Protein AF-A0A2C9LYX0-F1 (afdb_monomer)

Foldseek 3Di:
DDDDDDDDDDDDDDDDDDDDDDDDDDDDDDDDDPPPPPPLPLAPPPAFAFPDPDVLQAALQNRGGAAQWKAAPLGHIHHPVSLCVVCPPHQWDWRSVPDPSTDIDGPVRIGGDVVVVVVQQQTWTADPCVVVVGPDIDRNVVVD

Nearest PDB structures (foldseek):
  3knv-assembly1_A  TM=7.706E-01  e=2.943E-08  Homo sapiens
  7l3l-assembly2_C  TM=8.463E-01  e=7.377E-07  Homo sapiens
  7l3l-assembly2_D  TM=8.439E-01  e=7.638E-06  Homo sapiens
  5h7r-assembly1_D  TM=7.463E-01  e=8.972E-05  Homo sapiens
  5din-assembly1_A  TM=7.233E-01  e=6.542E-05  Homo sapiens

Structure (mmCIF, N/CA/C/O backbone):
data_AF-A0A2C9LYX0-F1
#
_entry.id   AF-A0A2C9LYX0-F1
#
loop_
_atom_site.group_PDB
_atom_site.id
_atom_site.type_symbol
_atom_site.label_atom_id
_atom_site.label_alt_id
_atom_site.label_comp_id
_atom_site.label_asym_id
_atom_site.label_entity_id
_atom_site.label_seq_id
_atom_site.pdbx_PDB_ins_code
_atom_site.Cartn_x
_atom_site.Cartn_y
_atom_site.Cartn_z
_atom_site.occupancy
_atom_site.B_iso_or_equiv
_atom_site.auth_seq_id
_atom_site.auth_comp_id
_atom_site.auth_asym_id
_atom_site.auth_atom_id
_atom_site.pdbx_PDB_model_num
ATOM 1 N N . MET A 1 1 ? 80.584 -37.382 -17.799 1.00 44.31 1 MET A N 1
ATOM 2 C CA . MET A 1 1 ? 80.225 -37.758 -16.417 1.00 44.31 1 MET A CA 1
ATOM 3 C C . MET A 1 1 ? 78.875 -38.461 -16.474 1.00 44.31 1 MET A C 1
ATOM 5 O O . MET A 1 1 ? 77.956 -37.837 -16.977 1.00 44.31 1 MET A O 1
ATOM 9 N N . SER A 1 2 ? 78.845 -39.748 -16.073 1.00 50.22 2 SER A N 1
ATOM 10 C CA . SER A 1 2 ? 77.691 -40.614 -15.687 1.00 50.22 2 SER A CA 1
ATOM 11 C C . SER A 1 2 ? 76.415 -40.580 -16.557 1.00 50.22 2 SER A C 1
ATOM 13 O O . SER A 1 2 ? 75.752 -39.555 -16.605 1.00 50.22 2 SER A O 1
ATOM 15 N N . ASN A 1 3 ? 76.026 -41.609 -17.326 1.00 37.53 3 ASN A N 1
ATOM 16 C CA . ASN A 1 3 ? 75.609 -43.000 -17.005 1.00 37.53 3 ASN A CA 1
ATOM 17 C C . ASN A 1 3 ? 74.474 -43.158 -15.963 1.00 37.53 3 ASN A C 1
ATOM 19 O O . ASN A 1 3 ? 74.636 -42.720 -14.829 1.00 37.53 3 ASN A O 1
ATOM 23 N N . GLY A 1 4 ? 73.422 -43.911 -16.348 1.00 41.81 4 GLY A N 1
ATOM 24 C CA . GLY A 1 4 ? 72.374 -44.538 -15.503 1.00 41.81 4 GLY A CA 1
ATOM 25 C C . GLY A 1 4 ? 70.943 -44.186 -15.971 1.00 41.81 4 GLY A C 1
ATOM 26 O O . GLY A 1 4 ? 70.557 -43.041 -15.797 1.00 41.81 4 GLY A O 1
ATOM 27 N N . GLN A 1 5 ? 70.131 -44.993 -16.688 1.00 45.00 5 GLN A N 1
ATOM 28 C CA . GLN A 1 5 ? 69.668 -46.391 -16.478 1.00 45.00 5 GLN A CA 1
ATOM 29 C C . GLN A 1 5 ? 68.843 -46.486 -15.171 1.00 45.00 5 GLN A C 1
ATOM 31 O O . GLN A 1 5 ? 69.337 -46.019 -14.157 1.00 45.00 5 GLN A O 1
ATOM 36 N N . MET A 1 6 ? 67.635 -47.053 -15.023 1.00 42.06 6 MET A N 1
ATOM 37 C CA . MET A 1 6 ? 66.664 -47.850 -15.801 1.00 42.06 6 MET A CA 1
ATOM 38 C C . MET A 1 6 ? 65.440 -48.114 -14.853 1.00 42.06 6 MET A C 1
ATOM 40 O O . MET A 1 6 ? 65.559 -47.852 -13.659 1.00 42.06 6 MET A O 1
ATOM 44 N N . LEU A 1 7 ? 64.373 -48.770 -15.357 1.00 42.56 7 LEU A N 1
ATOM 45 C CA . LEU A 1 7 ? 63.286 -49.518 -14.642 1.00 42.56 7 LEU A CA 1
ATOM 46 C C . LEU A 1 7 ? 62.198 -48.666 -13.935 1.00 42.56 7 LEU A C 1
ATOM 48 O O . LEU A 1 7 ? 62.521 -47.693 -13.277 1.00 42.56 7 LEU A O 1
ATOM 52 N N . GLY A 1 8 ? 60.882 -48.927 -13.970 1.00 36.62 8 GLY A N 1
ATOM 53 C CA . GLY A 1 8 ? 60.076 -50.105 -14.327 1.00 36.62 8 GLY A CA 1
ATOM 54 C C . GLY A 1 8 ? 59.165 -50.509 -13.143 1.00 36.62 8 GLY A C 1
ATOM 55 O O . GLY A 1 8 ? 59.709 -50.917 -12.128 1.00 36.62 8 GLY A O 1
ATOM 56 N N . ALA A 1 9 ? 57.829 -50.380 -13.267 1.00 47.25 9 ALA A N 1
ATOM 57 C CA . ALA A 1 9 ? 56.738 -51.043 -12.490 1.00 47.25 9 ALA A CA 1
ATOM 58 C C . ALA A 1 9 ? 55.387 -50.390 -12.900 1.00 47.25 9 ALA A C 1
ATOM 60 O O . ALA A 1 9 ? 55.256 -49.178 -12.781 1.00 47.25 9 ALA A O 1
ATOM 61 N N . THR A 1 10 ? 54.464 -50.994 -13.662 1.00 42.66 10 THR A N 1
ATOM 62 C CA . THR A 1 10 ? 53.458 -52.058 -13.397 1.00 42.66 10 THR A CA 1
ATOM 63 C C . THR A 1 10 ? 52.394 -51.765 -12.326 1.00 42.66 10 THR A C 1
ATOM 65 O O . THR A 1 10 ? 52.710 -51.737 -11.144 1.00 42.66 10 THR A O 1
ATOM 68 N N . ALA A 1 11 ? 51.141 -51.702 -12.811 1.00 41.44 11 ALA A N 1
ATOM 69 C CA . ALA A 1 11 ? 49.849 -52.092 -12.220 1.00 41.44 11 ALA A CA 1
ATOM 70 C C . ALA A 1 11 ? 49.390 -51.482 -10.878 1.00 41.44 11 ALA A C 1
ATOM 72 O O . ALA A 1 11 ? 49.981 -51.729 -9.833 1.00 41.44 11 ALA A O 1
ATOM 73 N N . SER A 1 12 ? 48.199 -50.872 -10.868 1.00 43.22 12 SER A N 1
ATOM 74 C CA . SER A 1 12 ? 46.973 -51.555 -10.404 1.00 43.22 12 SER A CA 1
ATOM 75 C C . SER A 1 12 ? 45.755 -50.636 -10.508 1.00 43.22 12 SER A C 1
ATOM 77 O O . SER A 1 12 ? 45.788 -49.464 -10.144 1.00 43.22 12 SER A O 1
ATOM 79 N N . GLU A 1 13 ? 44.695 -51.217 -11.044 1.00 45.88 13 GLU A N 1
ATOM 80 C CA . GLU A 1 13 ? 43.352 -50.685 -11.209 1.00 45.88 13 GLU A CA 1
ATOM 81 C C . GLU A 1 13 ? 42.613 -50.820 -9.870 1.00 45.88 13 GLU A C 1
ATOM 83 O O . GLU A 1 13 ? 42.728 -51.862 -9.225 1.00 45.88 13 GLU A O 1
ATOM 88 N N . VAL A 1 14 ? 41.831 -49.817 -9.461 1.00 51.97 14 VAL A N 1
ATOM 89 C CA . VAL A 1 14 ? 40.700 -50.043 -8.551 1.00 51.97 14 VAL A CA 1
ATOM 90 C C . VAL A 1 14 ? 39.492 -49.266 -9.050 1.00 51.97 14 VAL A C 1
ATOM 92 O O . VAL A 1 14 ? 39.560 -48.097 -9.423 1.00 51.97 14 VAL A O 1
ATOM 95 N N . HIS A 1 15 ? 38.407 -50.013 -9.124 1.00 43.59 15 HIS A N 1
ATOM 96 C CA . HIS A 1 15 ? 37.127 -49.713 -9.723 1.00 43.59 15 HIS A CA 1
ATOM 97 C C . HIS A 1 15 ? 36.092 -49.852 -8.607 1.00 43.59 15 HIS A C 1
ATOM 99 O O . HIS A 1 15 ? 35.772 -50.963 -8.186 1.00 43.59 15 HIS A O 1
ATOM 105 N N . ASP A 1 16 ? 35.563 -48.730 -8.134 1.00 43.16 16 ASP A N 1
ATOM 106 C CA . ASP A 1 16 ? 34.384 -48.690 -7.273 1.00 43.16 16 ASP A CA 1
ATOM 107 C C . ASP A 1 16 ? 33.185 -48.390 -8.197 1.00 43.16 16 ASP A C 1
ATOM 109 O O . ASP A 1 16 ? 33.093 -47.316 -8.780 1.00 43.16 16 ASP A O 1
ATOM 113 N N . GLY A 1 17 ? 32.264 -49.299 -8.512 1.00 41.16 17 GLY A N 1
ATOM 114 C CA . GLY A 1 17 ? 31.836 -50.464 -7.753 1.00 41.16 17 GLY A CA 1
ATOM 115 C C . GLY A 1 17 ? 30.615 -50.145 -6.890 1.00 41.16 17 GLY A C 1
ATOM 116 O O . GLY A 1 17 ? 30.604 -50.486 -5.716 1.00 41.16 17 GLY A O 1
ATOM 117 N N . PHE A 1 18 ? 29.573 -49.517 -7.449 1.00 39.69 18 PHE A N 1
ATOM 118 C CA . PHE A 1 18 ? 28.248 -49.539 -6.821 1.00 39.69 18 PHE A CA 1
ATOM 119 C C . PHE A 1 18 ? 27.173 -49.955 -7.827 1.00 39.69 18 PHE A C 1
ATOM 121 O O . PHE A 1 18 ? 26.581 -49.143 -8.533 1.00 39.69 18 PHE A O 1
ATOM 128 N N . SER A 1 19 ? 26.961 -51.270 -7.899 1.00 40.47 19 SER A N 1
ATOM 129 C CA . SER A 1 19 ? 25.756 -51.867 -8.470 1.00 40.47 19 SER A CA 1
ATOM 130 C C . SER A 1 19 ? 24.657 -51.814 -7.418 1.00 40.47 19 SER A C 1
ATOM 132 O O . SER A 1 19 ? 24.767 -52.476 -6.388 1.00 40.47 19 SER A O 1
ATOM 134 N N . PHE A 1 20 ? 23.589 -51.069 -7.688 1.00 37.97 20 PHE A N 1
ATOM 135 C CA . PHE A 1 20 ? 22.312 -51.305 -7.030 1.00 37.97 20 PHE A CA 1
ATOM 136 C C . PHE A 1 20 ? 21.377 -51.938 -8.055 1.00 37.97 20 PHE A C 1
ATOM 138 O O . PHE A 1 20 ? 21.059 -51.347 -9.084 1.00 37.97 20 PHE A O 1
ATOM 145 N N . THR A 1 21 ? 21.030 -53.193 -7.801 1.00 44.78 21 THR A N 1
ATOM 146 C CA . THR A 1 21 ? 20.089 -53.988 -8.583 1.00 44.78 21 THR A CA 1
ATOM 147 C C . THR A 1 21 ? 18.672 -53.453 -8.421 1.00 44.78 21 THR A C 1
ATOM 149 O O . THR A 1 21 ? 18.183 -53.309 -7.301 1.00 44.78 21 THR A O 1
ATOM 152 N N . ASP A 1 22 ? 18.026 -53.222 -9.556 1.00 45.59 22 ASP A N 1
ATOM 153 C CA . ASP A 1 22 ? 16.606 -52.926 -9.726 1.00 45.59 22 ASP A CA 1
ATOM 154 C C . ASP A 1 22 ? 15.752 -54.178 -9.436 1.00 45.59 22 ASP A C 1
ATOM 156 O O . ASP A 1 22 ? 16.091 -55.268 -9.914 1.00 45.59 22 ASP A O 1
ATOM 160 N N . PRO A 1 23 ? 14.625 -54.052 -8.719 1.00 51.81 23 PRO A N 1
ATOM 161 C CA . PRO A 1 23 ? 13.485 -54.907 -8.981 1.00 51.81 23 PRO A CA 1
ATOM 162 C C . PRO A 1 23 ? 12.281 -54.068 -9.408 1.00 51.81 23 PRO A C 1
ATOM 164 O O . PRO A 1 23 ? 11.757 -53.220 -8.688 1.00 51.81 23 PRO A O 1
ATOM 167 N N . SER A 1 24 ? 11.837 -54.399 -10.610 1.00 50.97 24 SER A N 1
ATOM 168 C CA . SER A 1 24 ? 10.664 -53.901 -11.302 1.00 50.97 24 SER A CA 1
ATOM 169 C C . SER A 1 24 ? 9.373 -54.137 -10.510 1.00 50.97 24 SER A C 1
ATOM 171 O O . SER A 1 24 ? 9.160 -55.229 -9.982 1.00 50.97 24 SER A O 1
ATOM 173 N N . GLY A 1 25 ? 8.453 -53.167 -10.541 1.00 40.69 25 GLY A N 1
ATOM 174 C CA . GLY A 1 25 ? 7.037 -53.409 -10.251 1.00 40.69 25 GLY A CA 1
ATOM 175 C C . GLY A 1 25 ? 6.259 -52.177 -9.790 1.00 40.69 25 GLY A C 1
ATOM 176 O O . GLY A 1 25 ? 6.324 -51.816 -8.621 1.00 40.69 25 GLY A O 1
ATOM 177 N N . GLY A 1 26 ? 5.470 -51.575 -10.684 1.00 40.56 26 GLY A N 1
ATOM 178 C CA . GLY A 1 26 ? 4.453 -50.578 -10.329 1.00 40.56 26 GLY A CA 1
ATOM 179 C C . GLY A 1 26 ? 4.026 -49.731 -11.524 1.00 40.56 26 GLY A C 1
ATOM 180 O O . GLY A 1 26 ? 4.862 -49.289 -12.294 1.00 40.56 26 GLY A O 1
ATOM 181 N N . ASP A 1 27 ? 2.728 -49.574 -11.712 1.00 36.94 27 ASP A N 1
ATOM 182 C CA . ASP A 1 27 ? 1.989 -49.243 -12.927 1.00 36.94 27 ASP A CA 1
ATOM 183 C C . ASP A 1 27 ? 2.023 -47.772 -13.392 1.00 36.94 27 ASP A C 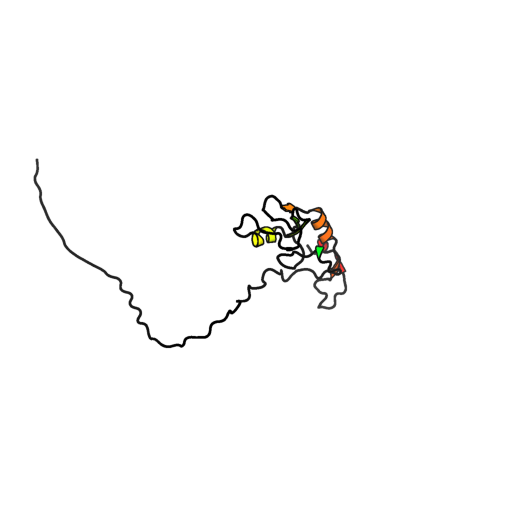1
ATOM 185 O O . ASP A 1 27 ? 2.292 -46.836 -12.645 1.00 36.94 27 ASP A O 1
ATOM 189 N N . SER A 1 28 ? 1.743 -47.582 -14.686 1.00 50.62 28 SER A N 1
ATOM 190 C CA . SER A 1 28 ? 1.669 -46.287 -15.365 1.00 50.62 28 SER A CA 1
ATOM 191 C C . SER A 1 28 ? 0.218 -45.816 -15.551 1.00 50.62 28 SER A C 1
ATOM 193 O O . SER A 1 28 ? -0.515 -46.404 -16.342 1.00 50.62 28 SER A O 1
ATOM 195 N N . GLY A 1 29 ? -0.120 -44.670 -14.944 1.00 42.28 29 GLY A N 1
ATOM 196 C CA . GLY A 1 29 ? -1.094 -43.682 -15.447 1.00 42.28 29 GLY A CA 1
ATOM 197 C C . GLY A 1 29 ? -2.492 -43.650 -14.791 1.00 42.28 29 GLY A C 1
ATOM 198 O O . GLY A 1 29 ? -2.967 -44.682 -14.332 1.00 42.28 29 GLY A O 1
ATOM 199 N N . PRO A 1 30 ? -3.197 -42.489 -14.785 1.00 49.97 30 PRO A N 1
ATOM 200 C CA . PRO A 1 30 ? -2.976 -41.337 -15.654 1.00 49.97 30 PRO A CA 1
ATOM 201 C C . PRO A 1 30 ? -2.495 -40.055 -14.951 1.00 49.97 30 PRO A C 1
ATOM 203 O O . PRO A 1 30 ? -2.769 -39.756 -13.792 1.00 49.97 30 PRO A O 1
ATOM 206 N N . THR A 1 31 ? -1.795 -39.269 -15.759 1.00 52.50 31 THR A N 1
ATOM 207 C CA . THR A 1 31 ? -1.471 -37.853 -15.617 1.00 52.50 31 THR A CA 1
ATOM 208 C C . THR A 1 31 ? -2.715 -36.979 -15.463 1.00 52.50 31 THR A C 1
ATOM 210 O O . THR A 1 31 ? -3.594 -37.051 -16.318 1.00 52.50 31 THR A O 1
ATOM 213 N N . SER A 1 32 ? -2.709 -36.060 -14.495 1.00 50.38 32 SER A N 1
ATOM 214 C CA . SER A 1 32 ? -3.187 -34.680 -14.694 1.00 50.38 32 SER A CA 1
ATOM 215 C C . SER A 1 32 ? -3.034 -33.857 -13.412 1.00 50.38 32 SER A C 1
ATOM 217 O O . SER A 1 32 ? -3.835 -33.969 -12.491 1.00 50.38 32 SER A O 1
ATOM 219 N N . GLY A 1 33 ? -1.990 -33.024 -13.395 1.00 47.00 33 GLY A N 1
ATOM 220 C CA . GLY A 1 33 ? -1.961 -31.707 -12.755 1.00 47.00 33 GLY A CA 1
ATOM 221 C C . GLY A 1 33 ? -2.459 -31.607 -11.318 1.00 47.00 33 GLY A C 1
ATOM 222 O O . GLY A 1 33 ? -3.450 -30.930 -11.053 1.00 47.00 33 GLY A O 1
ATOM 223 N N . ASN A 1 34 ? -1.712 -32.165 -10.371 1.00 48.09 34 ASN A N 1
ATOM 224 C CA . ASN A 1 34 ? -1.718 -31.623 -9.021 1.00 48.09 34 ASN A CA 1
ATOM 225 C C . ASN A 1 34 ? -1.020 -30.257 -9.067 1.00 48.09 34 ASN A C 1
ATOM 227 O O . ASN A 1 34 ? 0.203 -30.161 -9.027 1.00 48.09 34 ASN A O 1
ATOM 231 N N . PHE A 1 35 ? -1.805 -29.181 -9.160 1.00 50.38 35 PHE A N 1
ATOM 232 C CA . PHE A 1 35 ? -1.330 -27.865 -8.756 1.00 50.38 35 PHE A CA 1
ATOM 233 C C . PHE A 1 35 ? -1.014 -27.986 -7.262 1.00 50.38 35 PHE A C 1
ATOM 235 O O . PHE A 1 35 ? -1.877 -27.927 -6.389 1.00 50.38 35 PHE A O 1
ATOM 242 N N . THR A 1 36 ? 0.230 -28.324 -6.950 1.00 42.69 36 THR A N 1
ATOM 243 C CA . THR A 1 36 ? 0.702 -28.352 -5.578 1.00 42.69 36 THR A CA 1
ATOM 244 C C . THR A 1 36 ? 0.553 -26.935 -5.068 1.00 42.69 36 THR A C 1
ATOM 246 O O . THR A 1 36 ? 1.235 -26.029 -5.544 1.00 42.69 36 THR A O 1
ATOM 249 N N . SER A 1 37 ? -0.428 -26.777 -4.180 1.00 53.34 37 SER A N 1
ATOM 250 C CA . SER A 1 37 ? -0.672 -25.632 -3.320 1.00 53.34 37 SER A CA 1
ATOM 251 C C . SER A 1 37 ? 0.638 -24.890 -3.067 1.00 53.34 37 SER A C 1
ATOM 253 O O . SER A 1 37 ? 1.492 -25.358 -2.315 1.00 53.34 37 SER A O 1
ATOM 255 N N . LEU A 1 38 ? 0.819 -23.763 -3.762 1.00 44.22 38 LEU A N 1
ATOM 256 C CA . LEU A 1 38 ? 1.820 -22.784 -3.381 1.00 44.22 38 LEU A CA 1
ATOM 257 C C . LEU A 1 38 ? 1.359 -22.286 -2.020 1.00 44.22 38 LEU A C 1
ATOM 259 O O . LEU A 1 38 ? 0.356 -21.582 -1.904 1.00 44.22 38 LEU A O 1
ATOM 263 N N . SER A 1 39 ? 2.038 -22.787 -0.998 1.00 50.62 39 SER A N 1
ATOM 264 C CA . SER A 1 39 ? 1.816 -22.502 0.404 1.00 50.62 39 SER A CA 1
ATOM 265 C C . SER A 1 39 ? 1.633 -20.999 0.587 1.00 50.62 39 SER A C 1
ATOM 267 O O . SER A 1 39 ? 2.527 -20.198 0.313 1.00 50.62 39 SER A O 1
ATOM 269 N N . LEU A 1 40 ? 0.430 -20.648 1.036 1.00 45.72 40 LEU A N 1
ATOM 270 C CA . LEU A 1 40 ? -0.092 -19.318 1.335 1.00 45.72 40 LEU A CA 1
ATOM 271 C C . LEU A 1 40 ? 0.625 -18.680 2.545 1.00 45.72 40 LEU A C 1
ATOM 273 O O . LEU A 1 40 ? -0.001 -18.094 3.416 1.00 45.72 40 LEU A O 1
ATOM 277 N N . SER A 1 41 ? 1.950 -18.779 2.622 1.00 47.94 41 SER A N 1
ATOM 278 C CA . SER A 1 41 ? 2.754 -18.228 3.720 1.00 47.94 41 SER A CA 1
ATOM 279 C C . SER A 1 41 ? 3.021 -16.725 3.570 1.00 47.94 41 SER A C 1
ATOM 281 O O . SER A 1 41 ? 3.813 -16.160 4.319 1.00 47.94 41 SER A O 1
ATOM 283 N N . LEU A 1 42 ? 2.417 -16.074 2.570 1.00 51.97 42 LEU A N 1
ATOM 284 C CA . LEU A 1 42 ? 2.592 -14.643 2.309 1.00 51.97 42 LEU A CA 1
ATOM 285 C C . LEU A 1 42 ? 1.560 -13.772 3.025 1.00 51.97 42 LEU A C 1
ATOM 287 O O . LEU A 1 42 ? 1.775 -12.566 3.116 1.00 51.97 42 LEU A O 1
ATOM 291 N N . VAL A 1 43 ? 0.468 -14.349 3.538 1.00 50.75 43 VAL A N 1
ATOM 292 C CA . VAL A 1 43 ? -0.443 -13.604 4.409 1.00 50.75 43 VAL A CA 1
ATOM 293 C C . VAL A 1 43 ? 0.146 -13.684 5.815 1.00 50.75 43 VAL A C 1
ATOM 295 O O . VAL A 1 43 ? 0.168 -14.774 6.387 1.00 50.75 43 VAL A O 1
ATOM 298 N N . PRO A 1 44 ? 0.682 -12.592 6.381 1.00 55.66 44 PRO A N 1
ATOM 299 C CA . PRO A 1 44 ? 1.073 -12.616 7.780 1.00 55.66 44 PRO A CA 1
ATOM 300 C C . PRO A 1 44 ? -0.177 -12.941 8.607 1.00 55.66 44 PRO A C 1
ATOM 302 O O . PRO A 1 44 ? -1.179 -12.235 8.515 1.00 55.66 44 PRO A O 1
ATOM 305 N N . GLU A 1 45 ? -0.117 -13.998 9.421 1.00 58.81 45 GLU A N 1
ATOM 306 C CA . GLU A 1 45 ? -1.225 -14.433 10.295 1.00 58.81 45 GLU A CA 1
ATOM 307 C C . GLU A 1 45 ? -1.652 -13.360 11.326 1.00 58.81 45 GLU A C 1
ATOM 309 O O . GLU A 1 45 ? -2.639 -13.527 12.036 1.00 58.81 45 GLU A O 1
ATOM 314 N N . ASP A 1 46 ? -0.936 -12.233 11.366 1.00 73.50 46 ASP A N 1
ATOM 315 C CA . ASP A 1 46 ? -1.064 -11.129 12.317 1.00 73.50 46 ASP A CA 1
ATOM 316 C C . ASP A 1 46 ? -1.483 -9.799 11.649 1.00 73.50 46 ASP A C 1
ATOM 318 O O . ASP A 1 46 ? -1.146 -8.708 12.117 1.00 73.50 46 ASP A O 1
ATOM 322 N N . ASP A 1 47 ? -2.177 -9.841 10.506 1.00 85.62 47 ASP A N 1
ATOM 323 C CA . ASP A 1 47 ? -2.761 -8.618 9.945 1.00 85.62 47 ASP A CA 1
ATOM 324 C C . ASP A 1 47 ? -3.957 -8.139 10.791 1.00 85.62 47 ASP A C 1
ATOM 326 O O . ASP A 1 47 ? -4.868 -8.913 11.109 1.00 85.62 47 ASP A O 1
ATOM 330 N N . PRO A 1 48 ? -3.997 -6.847 11.169 1.00 90.44 48 PRO A N 1
ATOM 331 C CA . PRO A 1 48 ? -5.066 -6.322 12.002 1.00 90.44 48 PRO A CA 1
ATOM 332 C C . PRO A 1 48 ? -6.393 -6.324 11.238 1.00 90.44 48 PRO A C 1
ATOM 334 O O . PRO A 1 48 ? -6.472 -5.956 10.064 1.00 90.44 48 PRO A O 1
ATOM 337 N N . VAL A 1 49 ? -7.484 -6.640 11.935 1.00 91.44 49 VAL A N 1
ATOM 338 C CA . VAL A 1 49 ? -8.819 -6.547 11.336 1.00 91.44 49 VAL A CA 1
ATOM 339 C C . VAL A 1 49 ? -9.238 -5.079 11.275 1.00 91.44 49 VAL A C 1
ATOM 341 O O . VAL A 1 49 ? -9.596 -4.483 12.298 1.00 91.44 49 VAL A O 1
ATOM 344 N N . LEU A 1 50 ? -9.212 -4.497 10.075 1.00 94.25 50 LEU A N 1
ATOM 345 C CA . LEU A 1 50 ? -9.672 -3.130 9.839 1.00 94.25 50 LEU A CA 1
ATOM 346 C C . LEU A 1 50 ? -11.175 -2.998 10.120 1.00 94.25 50 LEU A C 1
ATOM 348 O O . LEU A 1 50 ? -11.968 -3.884 9.797 1.00 94.25 50 LEU A O 1
ATOM 352 N N . VAL A 1 51 ? -11.578 -1.858 10.684 1.00 95.00 51 VAL A N 1
ATOM 353 C CA . VAL A 1 51 ? -12.999 -1.490 10.801 1.00 95.00 51 VAL A CA 1
ATOM 354 C C . VAL A 1 51 ? -13.581 -1.125 9.433 1.00 95.00 51 VAL A C 1
ATOM 356 O O . VAL A 1 51 ? -14.728 -1.456 9.153 1.00 95.00 51 VAL A O 1
ATOM 359 N N . ASN A 1 52 ? -12.784 -0.477 8.576 1.00 93.94 52 ASN A N 1
ATOM 360 C CA . ASN A 1 52 ? -13.123 -0.187 7.185 1.00 93.94 52 ASN A CA 1
ATOM 361 C C . ASN A 1 52 ? -12.154 -0.942 6.262 1.00 93.94 52 ASN A C 1
ATOM 363 O O . ASN A 1 52 ? -10.951 -0.691 6.298 1.00 93.94 52 ASN A O 1
ATOM 367 N N . GLN A 1 53 ? -12.682 -1.865 5.459 1.00 93.31 53 GLN A N 1
ATOM 368 C CA . GLN A 1 53 ? -11.919 -2.716 4.542 1.00 93.31 53 GLN A CA 1
ATOM 369 C C . GLN A 1 53 ? -11.829 -2.094 3.140 1.00 93.31 53 GLN A C 1
ATOM 371 O O . GLN A 1 53 ? -12.182 -2.723 2.147 1.00 93.31 53 GLN A O 1
ATOM 376 N N . ASP A 1 54 ? -11.384 -0.842 3.057 1.00 95.81 54 ASP A N 1
ATOM 377 C CA . ASP A 1 54 ? -11.170 -0.180 1.768 1.00 95.81 54 ASP A CA 1
ATOM 378 C C . ASP A 1 54 ? -10.009 -0.869 1.012 1.00 95.81 54 ASP A C 1
ATOM 380 O O . ASP A 1 54 ? -8.910 -0.992 1.573 1.00 95.81 54 ASP A O 1
ATOM 384 N N . PRO A 1 55 ? -10.220 -1.320 -0.243 1.00 94.19 55 PRO A N 1
ATOM 385 C CA . PRO A 1 55 ? -9.228 -2.056 -1.027 1.00 94.19 55 PRO A CA 1
ATOM 386 C C . PRO A 1 55 ? -7.899 -1.313 -1.188 1.00 94.19 55 PRO A C 1
ATOM 388 O O . PRO A 1 55 ? -6.858 -1.956 -1.308 1.00 94.19 55 PRO A O 1
ATOM 391 N N . LYS A 1 56 ? -7.888 0.027 -1.125 1.00 95.94 56 LYS A N 1
ATOM 392 C CA . LYS A 1 56 ? -6.654 0.814 -1.282 1.00 95.94 56 LYS A CA 1
ATOM 393 C C . LYS A 1 56 ? -5.595 0.521 -0.211 1.00 95.94 56 LYS A C 1
ATOM 395 O O . LYS A 1 56 ? -4.431 0.864 -0.408 1.00 95.94 56 LYS A O 1
ATOM 400 N N . TYR A 1 57 ? -5.986 -0.068 0.923 1.00 97.31 57 TYR A N 1
ATOM 401 C CA . TYR A 1 57 ? -5.081 -0.422 2.018 1.00 97.31 57 TYR A CA 1
ATOM 402 C C . TYR A 1 57 ? -4.420 -1.795 1.857 1.00 97.31 57 TYR A C 1
ATOM 404 O O . TYR A 1 57 ? -3.499 -2.108 2.614 1.00 97.31 57 TYR A O 1
ATOM 412 N N . PHE A 1 58 ? -4.839 -2.596 0.877 1.00 96.50 58 PHE A N 1
ATOM 413 C CA . PHE A 1 58 ? -4.355 -3.958 0.692 1.00 96.50 58 PHE A CA 1
ATOM 414 C C . PHE A 1 58 ? -3.327 -4.050 -0.432 1.00 96.50 58 PHE A C 1
ATOM 416 O O . PHE A 1 58 ? -3.399 -3.354 -1.444 1.00 96.50 58 PHE A O 1
ATOM 423 N N . CYS A 1 59 ? -2.332 -4.912 -0.246 1.00 97.38 59 CYS A N 1
ATOM 424 C CA . CYS A 1 59 ? -1.298 -5.132 -1.241 1.00 97.38 59 CYS A CA 1
ATOM 425 C C . CYS A 1 59 ? -1.782 -6.125 -2.307 1.00 97.38 59 CYS A C 1
ATOM 427 O O . CYS A 1 59 ? -2.175 -7.235 -1.949 1.00 97.38 59 CYS A O 1
ATOM 429 N N . PRO A 1 60 ? -1.653 -5.813 -3.608 1.00 96.25 60 PRO A N 1
ATOM 430 C CA . PRO A 1 60 ? -2.060 -6.722 -4.682 1.00 96.25 60 PRO A CA 1
ATOM 431 C C . PRO A 1 60 ? -1.195 -7.992 -4.787 1.00 96.25 60 PRO A C 1
ATOM 433 O O . PRO A 1 60 ? -1.564 -8.919 -5.495 1.00 96.25 60 PRO A O 1
ATOM 436 N N . VAL A 1 61 ? -0.043 -8.056 -4.103 1.00 96.06 61 VAL A N 1
ATOM 437 C CA . VAL A 1 61 ? 0.852 -9.229 -4.135 1.00 96.06 61 VAL A CA 1
ATOM 438 C C . VAL A 1 61 ? 0.484 -10.258 -3.071 1.00 96.06 61 VAL A C 1
ATOM 440 O O . VAL A 1 61 ? 0.400 -11.442 -3.378 1.00 96.06 61 VAL A O 1
ATOM 443 N N . HIS A 1 62 ? 0.295 -9.829 -1.819 1.00 94.25 62 HIS A N 1
ATOM 444 C CA . HIS A 1 62 ? 0.047 -10.745 -0.697 1.00 94.25 62 HIS A CA 1
ATOM 445 C C . HIS A 1 62 ? -1.381 -10.678 -0.139 1.00 94.25 62 HIS A C 1
ATOM 447 O O . HIS A 1 62 ? -1.729 -11.471 0.727 1.00 94.25 62 HIS A O 1
ATOM 453 N N . GLY A 1 63 ? -2.205 -9.737 -0.608 1.00 93.31 63 GLY A N 1
ATOM 454 C CA . GLY A 1 63 ? -3.618 -9.595 -0.236 1.00 93.31 63 GLY A CA 1
ATOM 455 C C . GLY A 1 63 ? -3.888 -9.001 1.152 1.00 93.31 63 GLY A C 1
ATOM 456 O O . GLY A 1 63 ? -5.040 -8.744 1.483 1.00 93.31 63 GLY A O 1
ATOM 457 N N . GLY A 1 64 ? -2.855 -8.768 1.961 1.00 94.12 64 GLY A N 1
ATOM 458 C CA . GLY A 1 64 ? -2.960 -8.196 3.306 1.00 94.12 64 GLY A CA 1
ATOM 459 C C . GLY A 1 64 ? -2.670 -6.693 3.363 1.00 94.12 64 GLY A C 1
ATOM 460 O O . GLY A 1 64 ? -2.414 -6.054 2.340 1.00 94.12 64 GLY A O 1
ATOM 461 N N . LEU A 1 65 ? -2.669 -6.127 4.569 1.00 95.56 65 LEU A N 1
ATOM 462 C CA . LEU A 1 65 ? -2.422 -4.707 4.822 1.00 95.56 65 LEU A CA 1
ATOM 463 C C . LEU A 1 65 ? -1.031 -4.292 4.313 1.00 95.56 65 LEU A C 1
ATOM 465 O O . LEU A 1 65 ? -0.031 -4.983 4.526 1.00 95.56 65 LEU A O 1
ATOM 469 N N . LEU A 1 66 ? -0.957 -3.142 3.644 1.00 96.81 66 LEU A N 1
ATOM 470 C CA . LEU A 1 66 ? 0.292 -2.585 3.123 1.00 96.81 66 LEU A CA 1
ATOM 471 C C . LEU A 1 66 ? 1.291 -2.261 4.254 1.00 96.81 66 LEU A C 1
ATOM 473 O O . LEU A 1 66 ? 0.986 -1.524 5.192 1.00 96.81 66 LEU A O 1
ATOM 477 N N . ARG A 1 67 ? 2.527 -2.767 4.137 1.00 94.81 67 ARG A N 1
ATOM 478 C CA . ARG A 1 67 ? 3.642 -2.550 5.080 1.00 94.81 67 ARG A CA 1
ATOM 479 C C . ARG A 1 67 ? 4.780 -1.821 4.382 1.00 94.81 67 ARG A C 1
ATOM 481 O O . ARG A 1 67 ? 5.222 -2.252 3.318 1.00 94.81 67 ARG A O 1
ATOM 488 N N . GLU A 1 68 ? 5.253 -0.724 4.975 1.00 96.31 68 GLU A N 1
ATOM 489 C CA . GLU A 1 68 ? 6.231 0.174 4.343 1.00 96.31 68 GLU A CA 1
ATOM 490 C C . GLU A 1 68 ? 5.838 0.500 2.895 1.00 96.31 68 GLU A C 1
ATOM 492 O O . GLU A 1 68 ? 6.582 0.237 1.952 1.00 96.31 68 GLU A O 1
ATOM 497 N N . ALA A 1 69 ? 4.625 1.042 2.728 1.00 98.06 69 ALA A N 1
ATOM 498 C CA . ALA A 1 69 ? 4.022 1.275 1.422 1.00 98.06 69 ALA A CA 1
ATOM 499 C C . ALA A 1 69 ? 4.972 2.014 0.466 1.00 98.06 69 ALA A C 1
ATOM 501 O O . ALA A 1 69 ? 5.648 2.984 0.840 1.00 98.06 69 ALA A O 1
ATOM 502 N N . VAL A 1 70 ? 5.015 1.529 -0.765 1.00 98.44 70 VAL A N 1
ATOM 503 C CA . VAL A 1 70 ? 5.661 2.157 -1.913 1.00 98.44 70 VAL A CA 1
ATOM 504 C C . VAL A 1 70 ? 4.621 2.339 -3.009 1.00 98.44 70 VAL A C 1
ATOM 506 O O . VAL A 1 70 ? 3.653 1.580 -3.068 1.00 98.44 70 VAL A O 1
ATOM 509 N N . GLN A 1 71 ? 4.819 3.332 -3.862 1.00 98.25 71 GLN A N 1
ATOM 510 C CA . GLN A 1 71 ? 3.943 3.658 -4.972 1.00 98.25 71 GLN A CA 1
ATOM 511 C C . GLN A 1 71 ? 4.688 3.475 -6.296 1.00 98.25 71 GLN A C 1
ATOM 513 O O . GLN A 1 71 ? 5.857 3.835 -6.427 1.00 98.25 71 GLN A O 1
ATOM 518 N N . THR A 1 72 ? 3.997 2.873 -7.254 1.00 97.50 72 THR A N 1
ATOM 519 C CA . THR A 1 72 ? 4.453 2.681 -8.638 1.00 97.50 72 THR A CA 1
ATOM 520 C C . THR A 1 72 ? 4.100 3.895 -9.496 1.00 97.50 72 THR A C 1
ATOM 522 O O . THR A 1 72 ? 3.233 4.684 -9.121 1.00 97.50 72 THR A O 1
ATOM 525 N N . GLU A 1 73 ? 4.708 4.028 -10.676 1.00 96.88 73 GLU A N 1
ATOM 526 C CA . GLU A 1 73 ? 4.357 5.087 -11.639 1.00 96.88 73 GLU A CA 1
ATOM 527 C C . GLU A 1 73 ? 2.885 5.059 -12.078 1.00 96.88 73 GLU A C 1
ATOM 529 O O . GLU A 1 73 ? 2.296 6.119 -12.273 1.00 96.88 73 GLU A O 1
ATOM 534 N N . CYS A 1 74 ? 2.265 3.877 -12.185 1.00 96.62 74 CYS A N 1
ATOM 535 C CA . CYS A 1 74 ? 0.833 3.756 -12.484 1.00 96.62 74 CYS A CA 1
ATOM 536 C C . CYS A 1 74 ? -0.079 4.048 -11.279 1.00 96.62 74 CYS A C 1
ATOM 538 O O . CYS A 1 74 ? -1.298 4.017 -11.404 1.00 96.62 74 CYS A O 1
ATOM 540 N N . GLY A 1 75 ? 0.489 4.363 -10.112 1.00 96.31 75 GLY A N 1
ATOM 541 C CA . GLY A 1 75 ? -0.244 4.830 -8.937 1.00 96.31 75 GLY A CA 1
ATOM 542 C C . GLY A 1 75 ? -0.638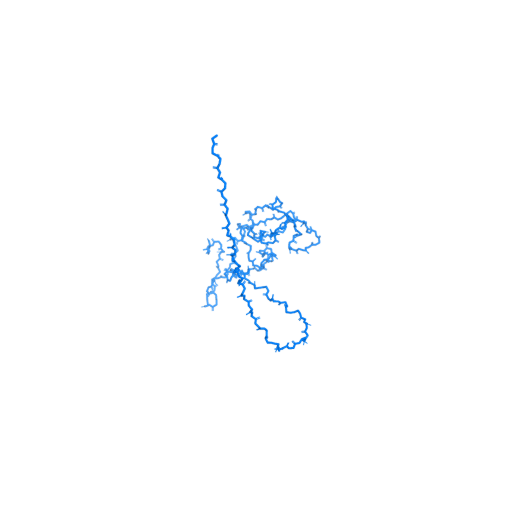 3.740 -7.938 1.00 96.31 75 GLY A C 1
ATOM 543 O O . GLY A 1 75 ? -1.010 4.081 -6.810 1.00 96.31 75 GLY A O 1
ATOM 544 N N . HIS A 1 76 ? -0.498 2.455 -8.280 1.00 97.50 76 HIS A N 1
ATOM 545 C CA . HIS A 1 76 ? -0.764 1.341 -7.364 1.00 97.50 76 HIS A CA 1
ATOM 546 C C . HIS A 1 76 ? 0.292 1.231 -6.270 1.00 97.50 76 HIS A C 1
ATOM 548 O O . HIS A 1 76 ? 1.474 1.532 -6.4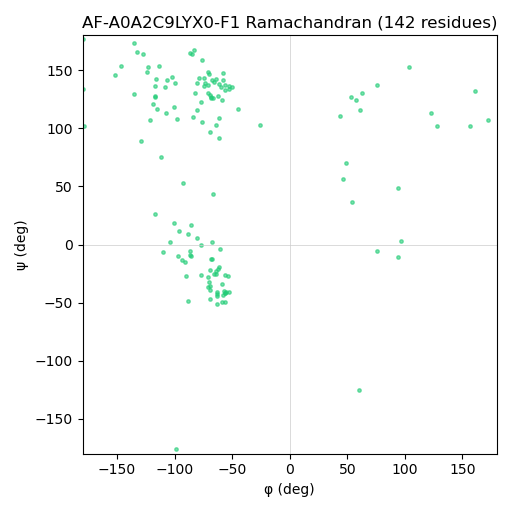79 1.00 97.50 76 HIS A O 1
ATOM 554 N N . ARG A 1 77 ? -0.143 0.759 -5.099 1.00 98.31 77 ARG A N 1
ATOM 555 C CA . ARG A 1 77 ? 0.702 0.628 -3.912 1.00 98.31 77 ARG A CA 1
ATOM 556 C C . ARG A 1 77 ? 1.054 -0.821 -3.621 1.00 98.31 77 ARG A C 1
ATOM 558 O O . ARG A 1 77 ? 0.224 -1.715 -3.749 1.00 98.31 77 ARG A O 1
ATOM 565 N N . LEU A 1 78 ? 2.289 -1.038 -3.180 1.00 97.94 78 LEU A N 1
ATOM 566 C CA . LEU A 1 78 ? 2.805 -2.337 -2.753 1.00 97.94 78 LEU A CA 1
ATOM 567 C C . LEU A 1 78 ? 3.541 -2.211 -1.420 1.00 97.94 78 LEU A C 1
ATOM 569 O O . LEU A 1 78 ? 3.901 -1.113 -0.996 1.00 97.94 78 LEU A O 1
ATOM 573 N N . CYS A 1 79 ? 3.808 -3.338 -0.764 1.00 97.94 79 CYS A N 1
ATOM 574 C CA . CYS A 1 79 ? 4.785 -3.362 0.320 1.00 97.94 79 CYS A CA 1
ATOM 575 C C . CYS A 1 79 ? 6.194 -3.297 -0.253 1.00 97.94 79 CYS A C 1
ATOM 577 O O . CYS A 1 79 ? 6.491 -3.982 -1.235 1.00 97.94 79 CYS A O 1
ATOM 579 N N . GLN A 1 80 ? 7.095 -2.589 0.425 1.00 96.44 80 GLN A N 1
ATOM 580 C CA . GLN A 1 80 ? 8.507 -2.548 0.041 1.00 96.44 80 GLN A CA 1
ATOM 581 C C . GLN A 1 80 ? 9.120 -3.954 -0.103 1.00 96.44 80 GLN A C 1
ATOM 583 O O . GLN A 1 80 ? 9.841 -4.221 -1.062 1.00 96.44 80 GLN A O 1
ATOM 588 N N . ALA A 1 81 ? 8.791 -4.879 0.806 1.00 95.06 81 ALA A N 1
ATOM 589 C CA . ALA A 1 81 ? 9.256 -6.266 0.733 1.00 95.06 81 ALA A CA 1
ATOM 590 C C . ALA A 1 81 ? 8.625 -7.051 -0.436 1.00 95.06 81 ALA A C 1
ATOM 592 O O . ALA A 1 81 ? 9.296 -7.860 -1.078 1.00 95.06 81 ALA A O 1
ATOM 593 N N . CYS A 1 82 ? 7.353 -6.788 -0.752 1.00 96.56 82 CYS A N 1
ATOM 594 C CA . CYS A 1 82 ? 6.630 -7.501 -1.806 1.00 96.56 82 CYS A CA 1
ATOM 595 C C . CYS A 1 82 ? 7.117 -7.139 -3.207 1.00 96.56 82 CYS A C 1
ATOM 597 O O . CYS A 1 82 ? 7.050 -7.985 -4.090 1.00 96.56 82 CYS A O 1
ATOM 599 N N . VAL A 1 83 ? 7.655 -5.934 -3.413 1.00 95.25 83 VAL A N 1
ATOM 600 C CA . VAL A 1 83 ? 8.283 -5.555 -4.689 1.00 95.25 83 VAL A CA 1
ATOM 601 C C . VAL A 1 83 ? 9.404 -6.523 -5.059 1.00 95.25 83 VAL A C 1
ATOM 603 O O . VAL A 1 83 ? 9.435 -7.032 -6.177 1.00 95.25 83 VAL A O 1
ATOM 606 N N . GLY A 1 84 ? 10.309 -6.805 -4.116 1.00 92.12 84 GLY A N 1
ATOM 607 C CA . GLY A 1 84 ? 11.437 -7.706 -4.352 1.00 92.12 84 GLY A CA 1
ATOM 608 C C . GLY A 1 84 ? 10.988 -9.134 -4.657 1.00 92.12 84 GLY A C 1
ATOM 609 O O . GLY A 1 84 ? 11.478 -9.739 -5.607 1.00 92.12 84 GLY A O 1
ATOM 610 N N . LEU A 1 85 ? 10.016 -9.640 -3.892 1.00 93.69 85 LEU A N 1
ATOM 611 C CA . LEU A 1 85 ? 9.439 -10.971 -4.102 1.00 93.69 85 LEU A CA 1
ATOM 612 C C . LEU A 1 85 ? 8.730 -11.085 -5.455 1.00 93.69 85 LEU A C 1
ATOM 614 O O . LEU A 1 85 ? 8.892 -12.081 -6.153 1.00 93.69 85 LEU A O 1
ATOM 618 N N . TYR A 1 86 ? 7.971 -10.057 -5.835 1.00 95.88 86 TYR A N 1
ATOM 619 C CA . TYR A 1 86 ? 7.216 -10.048 -7.080 1.00 95.88 86 TYR A CA 1
ATOM 620 C C . TYR A 1 86 ? 8.128 -9.969 -8.309 1.00 95.88 86 TYR A C 1
ATOM 622 O O . TYR A 1 86 ? 7.971 -10.755 -9.247 1.00 95.88 86 TYR A O 1
ATOM 630 N N . LEU A 1 87 ? 9.114 -9.065 -8.301 1.00 95.56 87 LEU A N 1
ATOM 631 C CA . LEU A 1 87 ? 10.100 -8.960 -9.380 1.00 95.56 87 LEU A CA 1
ATOM 632 C C . LEU A 1 87 ? 10.947 -10.236 -9.490 1.00 95.56 87 LEU A C 1
ATOM 634 O O . LEU A 1 87 ? 11.171 -10.724 -10.596 1.00 95.56 87 LEU A O 1
ATOM 638 N N . GLY A 1 88 ? 11.358 -10.829 -8.365 1.00 93.94 88 GLY A N 1
ATOM 639 C CA . GLY A 1 88 ? 12.208 -12.018 -8.358 1.00 93.94 88 GLY A CA 1
ATOM 640 C C . GLY A 1 88 ? 13.547 -11.751 -9.054 1.00 93.94 88 GLY A C 1
ATOM 641 O O . GLY A 1 88 ? 14.264 -10.814 -8.699 1.00 93.94 88 GLY A O 1
ATOM 642 N N . SER A 1 89 ? 13.887 -12.574 -10.050 1.00 94.50 89 SER A N 1
ATOM 643 C CA . SER A 1 89 ? 15.085 -12.397 -10.889 1.00 94.50 89 SER A CA 1
ATOM 644 C C . SER A 1 89 ? 14.870 -11.459 -12.081 1.00 94.50 89 SER A C 1
ATOM 646 O O . SER A 1 89 ? 15.838 -11.085 -12.746 1.00 94.50 89 SER A O 1
ATOM 648 N N . ASP A 1 90 ? 13.625 -11.075 -12.362 1.00 94.94 90 ASP A N 1
ATOM 649 C CA . ASP A 1 90 ? 13.298 -10.249 -13.515 1.00 94.94 90 ASP A CA 1
ATOM 650 C C . ASP A 1 90 ? 13.617 -8.777 -13.248 1.00 94.94 90 ASP A C 1
ATOM 652 O O . ASP A 1 90 ? 13.424 -8.249 -12.151 1.00 94.94 90 ASP A O 1
ATOM 656 N N . LYS A 1 91 ? 14.091 -8.084 -14.288 1.00 91.75 91 LYS A N 1
ATOM 657 C CA . LYS A 1 91 ? 14.393 -6.645 -14.210 1.00 91.75 91 LYS A CA 1
ATOM 658 C C . LYS A 1 91 ? 13.137 -5.777 -14.259 1.00 91.75 91 LYS A C 1
ATOM 660 O O . LYS A 1 91 ? 13.161 -4.650 -13.775 1.00 91.75 91 LYS A O 1
ATOM 665 N N . LYS A 1 92 ? 12.070 -6.293 -14.874 1.00 95.38 92 LYS A N 1
ATOM 666 C CA . LYS A 1 92 ? 10.794 -5.606 -15.052 1.00 95.38 92 LYS A CA 1
ATOM 667 C C . LYS A 1 92 ? 9.639 -6.599 -15.130 1.00 95.38 92 LYS A C 1
ATOM 669 O O . LYS A 1 92 ? 9.809 -7.678 -15.696 1.00 95.38 92 LYS A O 1
ATOM 674 N N . LYS A 1 93 ? 8.476 -6.219 -14.605 1.00 96.38 93 LYS A N 1
ATOM 675 C CA . LYS A 1 93 ? 7.203 -6.953 -14.731 1.00 96.38 93 LYS A CA 1
ATOM 676 C C . LYS A 1 93 ? 6.049 -5.969 -14.784 1.00 96.38 93 LYS A C 1
ATOM 678 O O . LYS A 1 93 ? 6.164 -4.908 -14.189 1.00 96.38 93 LYS A O 1
ATOM 683 N N . ARG A 1 94 ? 4.925 -6.328 -15.403 1.00 96.81 94 ARG A N 1
ATOM 684 C CA . ARG A 1 94 ? 3.704 -5.512 -15.326 1.00 96.81 94 ARG A CA 1
ATOM 685 C C . ARG A 1 94 ? 3.277 -5.323 -13.864 1.00 96.81 94 ARG A C 1
ATOM 687 O O . ARG A 1 94 ? 3.502 -6.216 -13.054 1.00 96.81 94 ARG A O 1
ATOM 694 N N . CYS A 1 95 ? 2.676 -4.187 -13.510 1.00 97.44 95 CYS A N 1
ATOM 695 C CA . CYS A 1 95 ? 2.135 -3.986 -12.162 1.00 97.44 95 CYS A CA 1
ATOM 696 C C . CYS A 1 95 ? 1.181 -5.138 -11.755 1.00 97.44 95 CYS A C 1
ATOM 698 O O . CYS A 1 95 ? 0.295 -5.495 -12.537 1.00 97.44 95 CYS A O 1
ATOM 700 N N . PRO A 1 96 ? 1.305 -5.695 -10.532 1.00 96.50 96 PRO A N 1
ATOM 701 C CA . PRO A 1 96 ? 0.481 -6.816 -10.074 1.00 96.50 96 PRO A CA 1
ATOM 702 C C . PRO A 1 96 ? -0.998 -6.482 -9.861 1.00 96.50 96 PRO A C 1
ATOM 704 O O . PRO A 1 96 ? -1.788 -7.407 -9.712 1.00 96.50 96 PRO A O 1
ATOM 707 N N . ALA A 1 97 ? -1.390 -5.202 -9.855 1.00 94.94 97 ALA A N 1
ATOM 708 C CA . ALA A 1 97 ? -2.806 -4.826 -9.878 1.00 94.94 97 ALA A CA 1
ATOM 709 C C . ALA A 1 97 ? -3.500 -5.265 -11.183 1.00 94.94 97 ALA A C 1
ATOM 711 O O . ALA A 1 97 ? -4.696 -5.533 -11.179 1.00 94.94 97 ALA A O 1
ATOM 712 N N . ASN A 1 98 ? -2.728 -5.412 -12.271 1.00 92.12 98 ASN A N 1
ATOM 713 C CA . ASN A 1 98 ? -3.164 -5.961 -13.556 1.00 92.12 98 ASN A CA 1
ATOM 714 C C . ASN A 1 98 ? -4.402 -5.264 -14.162 1.00 92.12 98 ASN A C 1
ATOM 716 O O . ASN A 1 98 ? -5.246 -5.906 -14.786 1.00 92.12 98 ASN A O 1
ATOM 720 N N . GLU A 1 99 ? -4.490 -3.946 -13.990 1.00 93.00 99 GLU A N 1
ATOM 721 C CA . GLU A 1 99 ? -5.487 -3.084 -14.632 1.00 93.00 99 GLU A CA 1
ATOM 722 C C . GLU A 1 99 ? -5.022 -2.662 -16.039 1.00 93.00 99 GLU A C 1
ATOM 724 O O . GLU A 1 99 ? -3.846 -2.801 -16.399 1.00 93.00 99 GLU A O 1
ATOM 729 N N . GLU A 1 100 ? -5.946 -2.160 -16.863 1.00 92.19 100 GLU A N 1
ATOM 730 C CA . GLU A 1 100 ? -5.670 -1.813 -18.264 1.00 92.19 100 GLU A CA 1
ATOM 731 C C . GLU A 1 100 ? -4.535 -0.787 -18.409 1.00 92.19 100 GLU A C 1
ATOM 733 O O . GLU A 1 100 ? -3.600 -1.026 -19.178 1.00 92.19 100 GLU A O 1
ATOM 738 N N . ASP A 1 101 ? -4.531 0.244 -17.563 1.00 94.12 101 ASP A N 1
ATOM 739 C CA . ASP A 1 101 ? -3.566 1.351 -17.574 1.00 94.12 101 ASP A CA 1
ATOM 740 C C . ASP A 1 101 ? -2.293 1.085 -16.741 1.00 94.12 101 ASP A C 1
ATOM 742 O O . ASP A 1 101 ? -1.465 1.974 -16.525 1.00 94.12 101 ASP A O 1
ATOM 746 N N . CYS A 1 102 ? -2.096 -0.144 -16.250 1.00 96.12 102 CYS A N 1
ATOM 747 C CA . CYS A 1 102 ? -0.905 -0.498 -15.481 1.00 96.12 102 CYS A CA 1
ATOM 748 C C . CYS A 1 102 ? 0.372 -0.507 -16.337 1.00 96.12 102 CYS A C 1
ATOM 750 O O . CYS A 1 102 ? 0.477 -1.276 -17.298 1.00 96.12 102 CYS A O 1
ATOM 752 N N . SER A 1 103 ? 1.389 0.234 -15.891 1.00 95.81 103 SER A N 1
ATOM 753 C CA . SER A 1 103 ? 2.748 0.198 -16.436 1.00 95.81 103 SER A CA 1
ATOM 754 C C . SER A 1 103 ? 3.598 -0.947 -15.858 1.00 95.81 103 SER A C 1
ATOM 756 O O . SER A 1 103 ? 3.228 -1.613 -14.882 1.00 95.81 103 SER A O 1
ATOM 758 N N . ASP A 1 104 ? 4.746 -1.196 -16.496 1.00 96.75 104 ASP A N 1
ATOM 759 C CA . ASP A 1 104 ? 5.789 -2.076 -15.963 1.00 96.75 104 ASP A CA 1
ATOM 760 C C . ASP A 1 104 ? 6.395 -1.458 -14.695 1.00 96.75 104 ASP A C 1
ATOM 762 O O . ASP A 1 104 ? 6.662 -0.262 -14.636 1.00 96.75 104 ASP A O 1
ATOM 766 N N . ILE A 1 105 ? 6.659 -2.289 -13.694 1.00 96.44 105 ILE A N 1
ATOM 767 C CA . ILE A 1 105 ? 7.392 -1.948 -12.483 1.00 96.44 105 ILE A CA 1
ATOM 768 C C . ILE A 1 105 ? 8.845 -2.421 -12.587 1.00 96.44 105 ILE A C 1
ATOM 770 O O . ILE A 1 105 ? 9.132 -3.526 -13.058 1.00 96.44 105 ILE A O 1
ATOM 774 N N . THR A 1 106 ? 9.763 -1.586 -12.120 1.00 95.69 106 THR A N 1
ATOM 775 C CA . THR A 1 106 ? 11.201 -1.828 -11.976 1.00 95.69 106 THR A CA 1
ATOM 776 C C . THR A 1 106 ? 11.654 -1.319 -10.607 1.00 95.69 106 THR A C 1
ATOM 778 O O . THR A 1 106 ? 10.883 -0.713 -9.865 1.00 95.69 106 THR A O 1
ATOM 781 N N . LYS A 1 107 ? 12.906 -1.569 -10.212 1.00 91.25 107 LYS A N 1
ATOM 782 C CA . LYS A 1 107 ? 13.401 -1.081 -8.911 1.00 91.25 107 LYS A CA 1
ATOM 783 C C . LYS A 1 107 ? 13.560 0.441 -8.876 1.00 91.25 107 LYS A C 1
ATOM 785 O O . LYS A 1 107 ? 13.586 1.022 -7.798 1.00 91.25 107 LYS A O 1
ATOM 790 N N . GLU A 1 108 ? 13.682 1.064 -10.040 1.00 93.06 108 GLU A N 1
ATOM 791 C CA . GLU A 1 108 ? 13.958 2.487 -10.213 1.00 93.06 108 GLU A CA 1
ATOM 792 C C . GLU A 1 108 ? 12.677 3.325 -10.276 1.00 93.06 108 GLU A C 1
ATOM 794 O O . GLU A 1 108 ? 12.703 4.496 -9.907 1.00 93.06 108 GLU A O 1
ATOM 799 N N . ASN A 1 109 ? 11.559 2.735 -10.710 1.00 94.38 109 ASN A N 1
ATOM 800 C CA . ASN A 1 109 ? 10.294 3.440 -10.918 1.00 94.38 109 ASN A CA 1
ATOM 801 C C . ASN A 1 109 ? 9.277 3.264 -9.775 1.00 94.38 109 ASN A C 1
ATOM 803 O O . ASN A 1 109 ? 8.074 3.495 -9.924 1.00 94.38 109 ASN A O 1
ATOM 807 N N . ILE A 1 110 ? 9.775 2.846 -8.613 1.00 96.12 110 ILE A N 1
ATOM 808 C CA . ILE A 1 110 ? 8.999 2.662 -7.394 1.00 96.12 110 ILE A CA 1
ATOM 809 C C . ILE A 1 110 ? 9.532 3.620 -6.338 1.00 96.12 110 ILE A C 1
ATOM 811 O O . ILE A 1 110 ? 10.721 3.621 -6.019 1.00 96.12 110 ILE A O 1
ATOM 815 N N . LEU A 1 111 ? 8.634 4.405 -5.753 1.00 98.00 111 LEU A N 1
ATOM 816 C CA . LEU A 1 111 ? 8.977 5.421 -4.766 1.00 98.00 111 LEU A CA 1
ATOM 817 C C . LEU A 1 111 ? 8.361 5.090 -3.401 1.00 98.00 111 LEU A C 1
ATOM 819 O O . LEU A 1 111 ? 7.230 4.609 -3.333 1.00 98.00 111 LEU A O 1
ATOM 823 N N . PRO A 1 112 ? 9.058 5.349 -2.281 1.00 98.19 112 PRO A N 1
ATOM 824 C CA . PRO A 1 112 ? 8.450 5.287 -0.956 1.00 98.19 112 PRO A CA 1
ATOM 825 C C . PRO A 1 112 ? 7.229 6.208 -0.846 1.00 98.19 112 PRO A C 1
ATOM 827 O O . PRO A 1 112 ? 7.295 7.362 -1.259 1.00 98.19 112 PRO A O 1
ATOM 830 N N . ASP A 1 113 ? 6.151 5.733 -0.214 1.00 98.38 113 ASP A N 1
ATOM 831 C CA . ASP A 1 113 ? 4.934 6.522 0.026 1.00 98.38 113 ASP A CA 1
ATOM 832 C C . ASP A 1 113 ? 4.753 6.805 1.534 1.00 98.38 113 ASP A C 1
ATOM 834 O O . ASP A 1 113 ? 3.949 6.162 2.220 1.00 98.38 113 ASP A O 1
ATOM 838 N N . PRO A 1 114 ? 5.530 7.742 2.119 1.00 98.12 114 PRO A N 1
ATOM 839 C CA . PRO A 1 114 ? 5.443 8.061 3.542 1.00 98.12 114 PRO A CA 1
ATOM 840 C C . PRO A 1 114 ? 4.102 8.696 3.927 1.00 98.12 114 PRO A C 1
ATOM 842 O O . PRO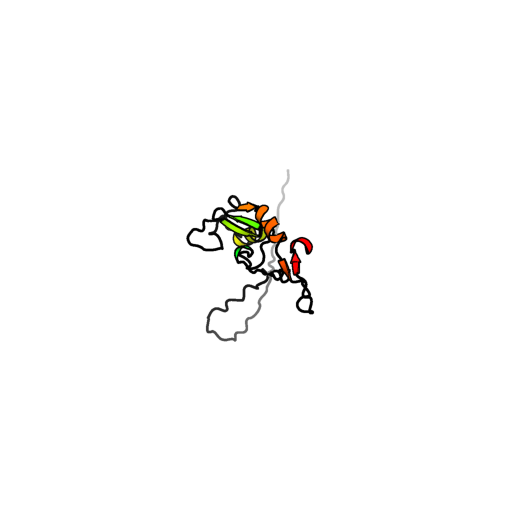 A 1 114 ? 3.692 8.589 5.085 1.00 98.12 114 PRO A O 1
ATOM 845 N N . GLY A 1 115 ? 3.417 9.349 2.981 1.00 98.25 115 GLY A N 1
ATOM 846 C CA . GLY A 1 115 ? 2.082 9.901 3.192 1.00 98.25 115 GLY A CA 1
ATOM 847 C C . GLY A 1 115 ? 1.084 8.786 3.480 1.00 98.25 115 GLY A C 1
ATOM 848 O O . GLY A 1 115 ? 0.434 8.786 4.527 1.00 98.25 115 GLY A O 1
ATOM 849 N N . PHE A 1 116 ? 1.057 7.770 2.623 1.00 97.94 116 PHE A N 1
ATOM 850 C CA . PHE A 1 116 ? 0.167 6.632 2.796 1.00 97.94 116 PHE A CA 1
ATOM 851 C C . PHE A 1 116 ? 0.560 5.741 3.979 1.00 97.94 116 PHE A C 1
ATOM 853 O O . PHE A 1 116 ? -0.309 5.248 4.696 1.00 97.94 116 PHE A O 1
ATOM 860 N N . ARG A 1 117 ? 1.859 5.614 4.293 1.00 97.50 117 ARG A N 1
ATOM 861 C CA . ARG A 1 117 ? 2.308 4.964 5.544 1.00 97.50 117 ARG A CA 1
ATOM 862 C C . ARG A 1 117 ? 1.712 5.640 6.783 1.00 97.50 117 ARG A C 1
ATOM 864 O O . ARG A 1 117 ? 1.329 4.955 7.730 1.00 97.50 117 ARG A O 1
ATOM 871 N N . ARG A 1 118 ? 1.624 6.977 6.804 1.00 97.62 118 ARG A N 1
ATOM 872 C CA . ARG A 1 118 ? 0.972 7.716 7.902 1.00 97.62 118 ARG A CA 1
ATOM 873 C C . ARG A 1 118 ? -0.538 7.498 7.907 1.00 97.62 118 ARG A C 1
ATOM 875 O O . ARG A 1 118 ? -1.095 7.342 8.989 1.00 97.62 118 ARG A O 1
ATOM 882 N N . GLU A 1 119 ? -1.175 7.453 6.738 1.00 97.50 119 GLU A N 1
ATOM 883 C CA . GLU A 1 119 ? -2.608 7.156 6.605 1.00 97.50 119 GLU A CA 1
ATOM 884 C C . GLU A 1 119 ? -2.952 5.782 7.196 1.00 97.50 119 GLU A C 1
ATOM 886 O O . GLU A 1 119 ? -3.821 5.694 8.062 1.00 97.50 119 GLU A O 1
ATOM 891 N N . ILE A 1 120 ? -2.201 4.735 6.835 1.00 96.62 120 ILE A N 1
ATOM 892 C CA . ILE A 1 120 ? -2.378 3.373 7.369 1.00 96.62 120 ILE A CA 1
ATOM 893 C C . ILE A 1 120 ? -2.292 3.357 8.903 1.00 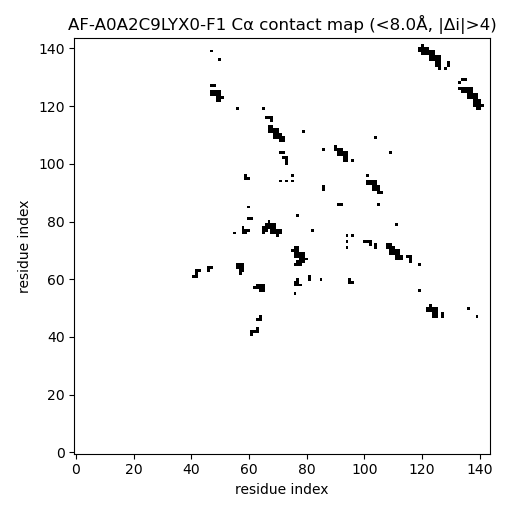96.62 120 ILE A C 1
ATOM 895 O O . ILE A 1 120 ? -3.105 2.723 9.572 1.00 96.62 120 ILE A O 1
ATOM 899 N N . LYS A 1 121 ? -1.355 4.106 9.498 1.00 95.50 121 LYS A N 1
ATOM 900 C CA . LYS A 1 121 ? -1.225 4.204 10.965 1.00 95.50 121 LYS A CA 1
ATOM 901 C C . LYS A 1 121 ? -2.437 4.849 11.645 1.00 95.50 121 LYS A C 1
ATOM 903 O O . LYS A 1 121 ? -2.650 4.619 12.835 1.00 95.50 121 LYS A O 1
ATOM 908 N N . GLN A 1 122 ? -3.225 5.652 10.932 1.00 96.62 122 GLN A N 1
ATOM 909 C CA . GLN A 1 122 ? -4.442 6.268 11.469 1.00 96.62 122 GLN A CA 1
ATOM 910 C C . GLN A 1 122 ? -5.681 5.375 11.344 1.00 96.62 122 GLN A C 1
ATOM 912 O O . GLN A 1 122 ? -6.728 5.741 11.881 1.00 96.62 122 GLN A O 1
ATOM 917 N N . LEU A 1 123 ? -5.581 4.217 10.682 1.00 96.69 123 LEU A N 1
ATOM 918 C CA . LEU A 1 123 ? -6.713 3.314 10.506 1.00 96.69 123 LEU A CA 1
ATOM 919 C C . LEU A 1 123 ? -7.256 2.819 11.837 1.00 96.69 123 LEU A C 1
ATOM 921 O O . LEU A 1 123 ? -6.512 2.452 12.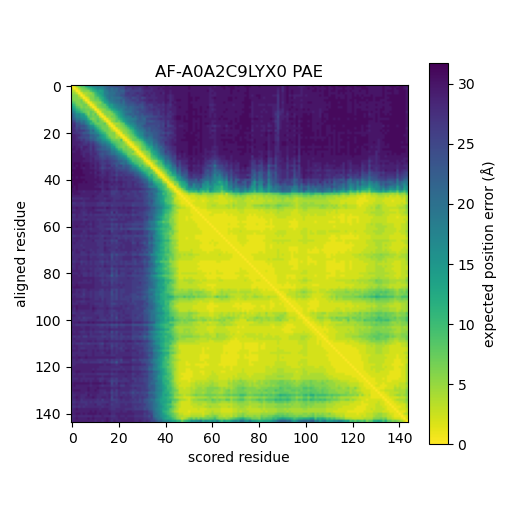745 1.00 96.69 123 LEU A O 1
ATOM 925 N N . ALA A 1 124 ? -8.580 2.780 11.919 1.00 96.56 124 ALA A N 1
ATOM 926 C CA . ALA A 1 124 ? -9.291 2.149 13.009 1.00 96.56 124 ALA A CA 1
ATOM 927 C C . ALA A 1 124 ? -9.275 0.629 12.809 1.00 96.56 124 ALA A C 1
ATOM 929 O O . ALA A 1 124 ? -9.754 0.121 11.791 1.00 96.56 124 ALA A O 1
ATOM 930 N N . VAL A 1 125 ? -8.748 -0.094 13.791 1.00 95.62 125 VAL A N 1
ATOM 931 C CA . VAL A 1 125 ? -8.665 -1.556 13.799 1.00 95.62 125 VAL A CA 1
ATOM 932 C C . VAL A 1 125 ? -9.331 -2.110 15.043 1.00 95.62 125 VAL A C 1
ATOM 934 O O . VAL A 1 125 ? -9.357 -1.474 16.101 1.00 95.62 125 VAL A O 1
ATOM 937 N N . TYR A 1 126 ? -9.902 -3.300 14.922 1.00 94.38 126 TYR A N 1
ATOM 938 C CA . TYR A 1 126 ? -10.417 -4.000 16.086 1.00 94.38 126 TYR A CA 1
ATOM 939 C C . TYR A 1 126 ? -9.275 -4.476 16.980 1.00 94.38 126 TYR A C 1
ATOM 941 O O . TYR A 1 126 ? -8.212 -4.866 16.500 1.00 94.38 126 TYR A O 1
ATOM 949 N N . CYS A 1 127 ? -9.519 -4.488 18.292 1.00 91.44 127 CYS A N 1
ATOM 950 C CA . CYS A 1 127 ? -8.611 -5.114 19.242 1.00 91.44 127 CYS A CA 1
ATOM 951 C C . CYS A 1 127 ? -8.311 -6.572 18.822 1.00 91.44 127 CYS A C 1
ATOM 953 O O . CYS A 1 127 ? -9.259 -7.307 18.525 1.00 91.44 127 CYS A O 1
ATOM 955 N N . PRO A 1 128 ? -7.044 -7.032 18.881 1.00 88.62 128 PRO A N 1
ATOM 956 C CA . PRO A 1 128 ? -6.687 -8.429 18.605 1.00 88.62 128 PRO A CA 1
ATOM 957 C C . PRO A 1 128 ? -7.488 -9.445 19.438 1.00 88.62 128 PRO A C 1
ATOM 959 O O . PRO A 1 128 ? -7.771 -10.556 19.001 1.00 88.62 128 PRO A O 1
ATOM 962 N N . PHE A 1 129 ? -7.956 -9.047 20.627 1.00 90.50 129 PHE A N 1
ATOM 963 C CA . PHE A 1 129 ? -8.806 -9.866 21.494 1.00 90.50 129 PHE A CA 1
ATOM 964 C C . PHE A 1 129 ? -10.308 -9.783 21.173 1.00 90.50 129 PHE A C 1
ATOM 966 O O . PHE A 1 129 ? -11.129 -10.176 22.004 1.00 90.50 129 PHE A O 1
ATOM 973 N N . LYS A 1 130 ? -10.710 -9.298 19.990 1.00 89.19 130 LYS A N 1
ATOM 974 C CA . LYS A 1 130 ? -12.125 -9.243 19.580 1.00 89.19 130 LYS A CA 1
ATOM 975 C C . LYS A 1 130 ? -12.809 -10.606 19.657 1.00 89.19 130 LYS A C 1
ATOM 977 O O . LYS A 1 130 ? -13.920 -10.695 20.173 1.00 89.19 130 LYS A O 1
ATOM 982 N N . GLY A 1 131 ? -12.121 -11.674 19.247 1.00 87.00 131 GLY A N 1
ATOM 983 C CA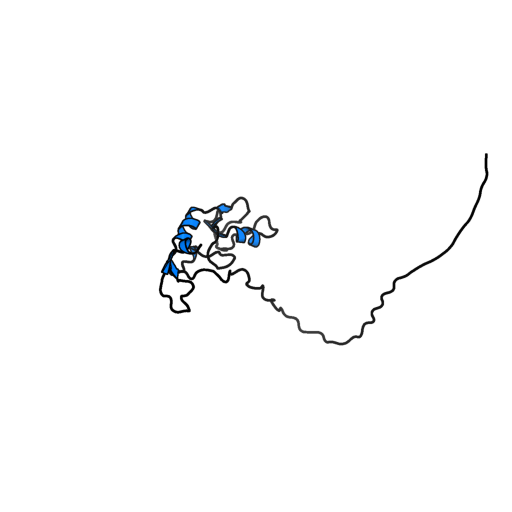 . GLY A 1 131 ? -12.622 -13.050 19.372 1.00 87.00 131 GLY A CA 1
ATOM 984 C C . GLY A 1 131 ? -12.850 -13.505 20.821 1.00 87.00 131 GLY A C 1
ATOM 985 O O . GLY A 1 131 ? -13.646 -14.403 21.062 1.00 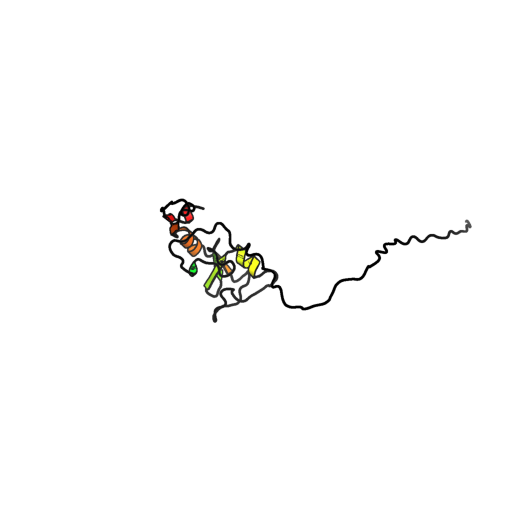87.00 131 GLY A O 1
ATOM 986 N N . LYS A 1 132 ? -12.211 -12.845 21.798 1.00 91.25 132 LYS A N 1
ATOM 987 C CA . LYS A 1 132 ? -12.394 -13.072 23.242 1.00 91.25 132 LYS A CA 1
ATOM 988 C C . LYS A 1 132 ? -13.391 -12.090 23.881 1.00 91.25 132 LYS A C 1
ATOM 990 O O . LYS A 1 132 ? -13.464 -11.998 25.101 1.00 91.25 132 LYS A O 1
ATOM 995 N N . GLY A 1 133 ? -14.140 -11.334 23.074 1.00 92.75 133 GLY A N 1
ATOM 996 C CA . GLY A 1 133 ? -15.186 -10.415 23.534 1.00 92.75 133 GLY A CA 1
ATOM 997 C C . GLY A 1 133 ? -14.761 -8.952 23.685 1.00 92.75 133 GLY A C 1
ATOM 998 O O . GLY A 1 133 ? -15.584 -8.130 24.090 1.00 92.75 133 GLY A O 1
ATOM 999 N N . CYS A 1 134 ? -13.521 -8.584 23.341 1.00 93.12 134 CYS A N 1
ATOM 1000 C CA . CYS A 1 134 ? -13.118 -7.178 23.352 1.00 93.12 134 CYS A CA 1
ATOM 1001 C C . CYS A 1 134 ? -13.834 -6.393 22.238 1.00 93.12 134 CYS A C 1
ATOM 1003 O O . CYS A 1 134 ? -13.776 -6.756 21.066 1.00 93.12 134 CYS A O 1
ATOM 1005 N N . LYS A 1 135 ? -14.494 -5.287 22.592 1.00 93.50 135 LYS A N 1
ATOM 1006 C CA . LYS A 1 135 ? -15.243 -4.440 21.642 1.00 93.50 135 LYS A CA 1
ATOM 1007 C C . LYS A 1 135 ? -14.518 -3.144 21.283 1.00 93.50 135 LYS A C 1
ATOM 1009 O O . LYS A 1 135 ? -15.064 -2.318 20.561 1.00 93.50 135 LYS A O 1
ATOM 1014 N N . VAL A 1 136 ? -13.313 -2.952 21.814 1.00 94.62 136 VAL A N 1
ATOM 1015 C CA . VAL A 1 136 ? -12.544 -1.725 21.619 1.00 94.62 136 VAL A CA 1
ATOM 1016 C C . VAL A 1 136 ? -11.982 -1.682 20.202 1.00 94.62 136 VAL A C 1
ATOM 1018 O O . VAL A 1 136 ? -11.474 -2.676 19.674 1.00 94.62 136 VAL A O 1
ATOM 1021 N N . THR A 1 137 ? -12.047 -0.494 19.619 1.00 94.69 137 THR A N 1
ATOM 1022 C CA . THR A 1 137 ? -11.364 -0.127 18.385 1.00 94.69 137 THR A CA 1
ATOM 1023 C C . THR A 1 137 ? -10.229 0.824 18.735 1.00 94.69 137 THR A C 1
ATOM 1025 O O . THR A 1 137 ? -10.412 1.745 19.531 1.00 94.69 137 THR A O 1
ATOM 1028 N N . VAL A 1 138 ? -9.060 0.607 18.144 1.00 94.31 138 VAL A N 1
ATOM 1029 C CA . VAL A 1 138 ? -7.863 1.428 18.357 1.00 94.31 138 VAL A CA 1
ATOM 1030 C C . VAL A 1 138 ? -7.294 1.888 17.022 1.00 94.31 138 VAL A C 1
ATOM 1032 O O . VAL A 1 138 ? -7.642 1.347 15.974 1.00 94.31 138 VAL A O 1
ATOM 1035 N N . LYS A 1 139 ? -6.415 2.893 17.044 1.00 94.75 139 LYS A N 1
ATOM 1036 C CA . LYS A 1 139 ? -5.630 3.256 15.859 1.00 94.75 139 LYS A CA 1
ATOM 1037 C C . LYS A 1 139 ? -4.530 2.224 15.638 1.00 94.75 139 LYS A C 1
ATOM 1039 O O . LYS A 1 139 ? -3.846 1.866 16.594 1.00 94.75 139 LYS A O 1
ATOM 1044 N N . PHE A 1 140 ? -4.325 1.794 14.396 1.00 93.75 140 PHE A N 1
ATOM 1045 C CA . PHE A 1 140 ? -3.324 0.780 14.062 1.00 93.75 140 PHE A CA 1
ATOM 1046 C C . PHE A 1 140 ? -1.915 1.174 14.521 1.00 93.75 140 PHE A C 1
ATOM 1048 O O . PHE A 1 140 ? -1.216 0.367 15.121 1.00 93.75 140 PHE A O 1
ATOM 1055 N N . GLY A 1 141 ? -1.529 2.441 14.351 1.00 90.12 141 GLY A N 1
ATOM 1056 C CA . GLY A 1 141 ? -0.230 2.950 14.795 1.00 90.12 141 GLY A CA 1
ATOM 1057 C C . GLY A 1 141 ? -0.020 3.012 16.315 1.00 90.12 141 GLY A C 1
ATOM 1058 O O . GLY A 1 141 ? 1.005 3.528 16.734 1.00 90.12 141 GLY A O 1
ATOM 1059 N N . LEU A 1 142 ? -0.980 2.567 17.137 1.00 88.81 142 LEU A N 1
ATOM 1060 C CA . LEU A 1 142 ? -0.796 2.371 18.583 1.00 88.81 142 LEU A CA 1
ATOM 1061 C C . LEU A 1 142 ? -0.482 0.913 18.950 1.00 88.81 142 LEU A C 1
ATOM 1063 O O . LEU A 1 142 ? -0.169 0.639 20.105 1.00 88.81 142 LEU A O 1
ATOM 1067 N N . LEU A 1 143 ? -0.607 -0.018 18.000 1.00 82.62 143 LEU A N 1
ATOM 1068 C CA . LEU A 1 143 ? -0.299 -1.438 18.193 1.00 82.62 143 LEU A CA 1
ATOM 1069 C C . LEU A 1 143 ? 1.136 -1.798 17.772 1.00 82.62 143 LEU A C 1
ATOM 1071 O O . LEU A 1 143 ? 1.600 -2.88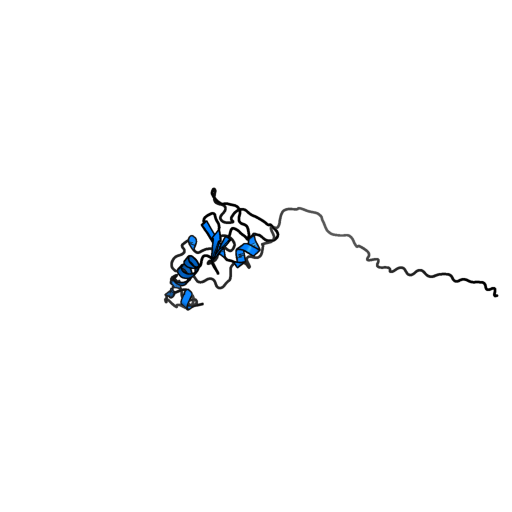6 18.102 1.00 82.62 143 LEU A O 1
ATOM 1075 N N . ASN A 1 144 ? 1.816 -0.906 17.046 1.00 61.66 144 ASN A N 1
ATOM 1076 C CA . ASN A 1 144 ? 3.066 -1.148 16.323 1.00 61.66 144 ASN A CA 1
ATOM 1077 C C . ASN A 1 144 ? 4.031 0.028 16.453 1.00 61.66 144 ASN A C 1
ATOM 1079 O O . ASN A 1 144 ? 5.252 -0.231 16.392 1.00 61.66 144 ASN A O 1
#

Sequence (144 aa):
MSNGQMLGATASEVHDGFSFTDPSGGDSGPTSGNFTSLSLSLVPEDDPVLVNQDPKYFCPVHGGLLREAVQTECGHRLCQACVGLYLGSDKKKRCPANEEDCSDITKENILPDPGFRREIKQLAVYCPFKGKGCKVTVKFGLLN

Radius of gyration: 30.53 Å; Cα contacts (8 Å, |Δi|>4): 159; chains: 1; bounding box: 96×65×42 Å

Mean predicted aligned error: 14.61 Å

Organism: Biomphalaria glabrata (NCBI:txid6526)

InterPro domains:
  IPR013083 Zinc finger, RING/FYVE/PHD-type [G3DSA:3.30.40.10] (45-144)
  IPR017907 Zinc finger, RING-type, conserved site [PS00518] (74-83)
  IPR018957 Zinc finger, C3HC4 RING-type [PF00097] (66-96)

Secondary structure (DSSP, 8-state):
----------------------------------------TTS-TT---BSS--GGGB-TTTSSB-SSEEEETTS-EEEHHHHHHHHTT-S-EE-TT--TTPPEE-SSSEEE-HHHHHHHHT-EEE-GGGGGT---EEEGGGT-

Solvent-accessible surface area (backbone atoms only — not comparable to full-atom values): 9518 Å² total; per-residue (Å²): 133,84,89,81,89,81,90,89,85,86,88,84,89,86,79,90,81,81,88,79,84,84,80,88,87,84,88,88,82,83,89,80,82,80,78,72,75,77,75,76,77,65,46,66,95,79,62,76,52,53,75,69,83,61,70,90,51,37,13,62,84,50,69,40,71,52,48,72,30,23,31,38,83,65,65,55,54,36,21,57,69,50,53,55,65,71,42,59,92,49,76,62,41,67,38,74,77,69,51,93,80,48,42,72,42,39,85,84,55,47,42,81,29,68,69,58,45,52,52,57,31,63,35,50,19,47,40,91,50,38,91,77,70,46,83,54,69,42,44,44,55,78,80,110

pLDDT: mean 79.13, std 22.99, range [36.62, 98.44]